Protein AF-A0A0D3ANK8-F1 (afdb_monomer_lite)

Sequence (173 aa):
VLLLCLPAEEARRRKREDHRRRKKKKKKRRKAMESPKKIAHEIGGVKRDALRFGLNGVKSDIVGSHPLESSYESGKRSHEATKRTIIGHTYGSALPLKMDMDRQILSRFQRPPGPIPSSMLGLEVYTGAIDNFGFEDYLNDPRDSETFKPVDFHHGMEVRLGISKGPVAPSFM

Structure (mmCIF, N/CA/C/O backbone):
data_AF-A0A0D3ANK8-F1
#
_entry.id   AF-A0A0D3ANK8-F1
#
loop_
_atom_site.group_PDB
_atom_site.id
_atom_site.type_symbol
_atom_site.label_atom_id
_atom_site.label_alt_id
_atom_site.label_comp_id
_atom_site.label_asym_id
_atom_site.label_entity_id
_atom_site.label_seq_id
_atom_site.pdbx_PDB_ins_code
_atom_site.Cartn_x
_atom_site.Cartn_y
_atom_site.Cartn_z
_atom_site.occupancy
_atom_site.B_iso_or_equiv
_atom_site.auth_seq_id
_atom_site.auth_comp_id
_atom_site.auth_asym_id
_atom_site.auth_atom_id
_atom_site.pdbx_PDB_model_num
ATOM 1 N N . VAL A 1 1 ? -62.946 7.585 53.635 1.00 48.50 1 VAL A N 1
ATOM 2 C CA . VAL A 1 1 ? -62.965 6.532 52.582 1.00 48.50 1 VAL A CA 1
ATOM 3 C C . VAL A 1 1 ? -62.020 6.821 51.401 1.00 48.50 1 VAL A C 1
ATOM 5 O O . VAL A 1 1 ? -61.541 5.874 50.797 1.00 48.50 1 VAL A O 1
ATOM 8 N N . LEU A 1 2 ? -61.651 8.075 51.091 1.00 50.16 2 LEU A N 1
ATOM 9 C CA . LEU A 1 2 ? -60.852 8.395 49.886 1.00 50.16 2 LEU A CA 1
ATOM 10 C C . LEU A 1 2 ? -59.312 8.383 50.027 1.00 50.16 2 LEU A C 1
ATOM 12 O O . LEU A 1 2 ? -58.626 8.593 49.033 1.00 50.16 2 LEU A O 1
ATOM 16 N N . LEU A 1 3 ? -58.738 8.102 51.203 1.00 53.53 3 LEU A N 1
ATOM 17 C CA . LEU A 1 3 ? -57.276 8.178 51.405 1.00 53.53 3 LEU A CA 1
ATOM 18 C C . LEU A 1 3 ? -56.518 6.841 51.291 1.00 53.53 3 LEU A C 1
ATOM 20 O O . LEU A 1 3 ? -55.293 6.848 51.270 1.00 53.53 3 LEU A O 1
ATOM 24 N N . LEU A 1 4 ? -57.204 5.701 51.143 1.00 51.81 4 LEU A N 1
ATOM 25 C CA . LEU A 1 4 ? -56.549 4.381 51.042 1.00 51.81 4 LEU A CA 1
ATOM 26 C C . LEU A 1 4 ? -56.405 3.848 49.601 1.00 51.81 4 LEU A C 1
ATOM 28 O O . LEU A 1 4 ? -55.814 2.791 49.397 1.00 51.81 4 LEU A O 1
ATOM 32 N N . CYS A 1 5 ? -56.903 4.563 48.583 1.00 53.97 5 CYS A N 1
ATOM 33 C CA . CYS A 1 5 ? -56.891 4.086 47.186 1.00 53.97 5 CYS A CA 1
ATOM 34 C C . CYS A 1 5 ? -55.694 4.590 46.345 1.00 53.97 5 CYS A C 1
ATOM 36 O O . CYS A 1 5 ? -55.386 4.030 45.293 1.00 53.97 5 CYS A O 1
ATOM 38 N N . LEU A 1 6 ? -54.978 5.612 46.824 1.00 57.47 6 LEU A N 1
ATOM 39 C CA . LEU A 1 6 ? -53.832 6.237 46.146 1.00 57.47 6 LEU A CA 1
ATOM 40 C C . LEU A 1 6 ? -52.636 5.297 45.865 1.00 57.47 6 LEU A C 1
ATOM 42 O O . LEU A 1 6 ? -52.162 5.288 44.724 1.00 57.47 6 LEU A O 1
ATOM 46 N N . PRO A 1 7 ? -52.160 4.451 46.805 1.00 61.00 7 PRO A N 1
ATOM 47 C CA . PRO A 1 7 ? -50.969 3.632 46.549 1.00 61.00 7 PRO A CA 1
ATOM 48 C C . PRO A 1 7 ? -51.224 2.513 45.523 1.00 61.00 7 PRO A C 1
ATOM 50 O O . PRO A 1 7 ? -50.326 2.125 44.770 1.00 61.00 7 PRO A O 1
ATOM 53 N N . ALA A 1 8 ? -52.463 2.015 45.436 1.00 64.00 8 ALA A N 1
ATOM 54 C CA . ALA A 1 8 ? -52.849 0.990 44.466 1.00 64.00 8 ALA A CA 1
ATOM 55 C C . ALA A 1 8 ? -52.959 1.548 43.031 1.00 64.00 8 ALA A C 1
ATOM 57 O O . ALA A 1 8 ? -52.610 0.859 42.067 1.00 64.00 8 ALA A O 1
ATOM 58 N N . GLU A 1 9 ? -53.407 2.797 42.880 1.00 65.38 9 GLU A N 1
ATOM 59 C CA . GLU A 1 9 ? -53.463 3.521 41.602 1.00 65.38 9 GLU A CA 1
ATOM 60 C C . GLU A 1 9 ? -52.056 3.845 41.070 1.00 65.38 9 GLU A C 1
ATOM 62 O O . GLU A 1 9 ? -51.754 3.579 39.901 1.00 65.38 9 GLU A O 1
ATOM 67 N N . GLU A 1 10 ? -51.150 4.328 41.925 1.00 71.06 10 GLU A N 1
ATOM 68 C CA . GLU A 1 10 ? -49.767 4.637 41.540 1.00 71.06 10 GLU A CA 1
ATOM 69 C C . GLU A 1 10 ? -48.977 3.397 41.110 1.00 71.06 10 GLU A C 1
ATOM 71 O O . GLU A 1 10 ? -48.270 3.423 40.095 1.00 71.06 10 GLU A O 1
ATOM 76 N N . ALA A 1 11 ? -49.143 2.274 41.815 1.00 71.62 11 ALA A N 1
ATOM 77 C CA . ALA A 1 11 ? -48.514 1.011 41.439 1.00 71.62 11 ALA A CA 1
ATOM 78 C C . ALA A 1 11 ? -48.981 0.520 40.053 1.00 71.62 11 ALA A C 1
ATOM 80 O O . ALA A 1 11 ? -48.186 -0.015 39.270 1.00 71.62 11 ALA A O 1
ATOM 81 N N . ARG A 1 12 ? -50.258 0.740 39.701 1.00 68.31 12 ARG A N 1
ATOM 82 C CA . ARG A 1 12 ? -50.797 0.426 38.365 1.00 68.31 12 ARG A CA 1
ATOM 83 C C . ARG A 1 12 ? -50.240 1.362 37.286 1.00 68.31 12 ARG A C 1
ATOM 85 O O . ARG A 1 12 ? -49.956 0.892 36.181 1.00 68.31 12 ARG A O 1
ATOM 92 N N . ARG A 1 13 ? -50.027 2.650 37.588 1.00 72.00 13 ARG A N 1
ATOM 93 C CA . ARG A 1 13 ? -49.406 3.621 36.661 1.00 72.00 13 ARG A CA 1
ATOM 94 C C . ARG A 1 13 ? -47.937 3.286 36.375 1.00 72.00 13 ARG A C 1
ATOM 96 O O . ARG A 1 13 ? -47.565 3.212 35.203 1.00 72.00 13 ARG A O 1
ATOM 103 N N . ARG A 1 14 ? -47.140 2.949 37.400 1.00 74.12 14 ARG A N 1
ATOM 104 C CA . ARG A 1 14 ? -45.726 2.535 37.241 1.00 74.12 14 ARG A CA 1
ATOM 105 C C . ARG A 1 14 ? -45.575 1.281 36.367 1.00 74.12 14 ARG A C 1
ATOM 107 O O . ARG A 1 14 ? -44.804 1.283 35.409 1.00 74.12 14 ARG A O 1
ATOM 114 N N . LYS A 1 15 ? -46.403 0.249 36.589 1.00 75.69 15 LYS A N 1
ATOM 115 C CA . LYS A 1 15 ? -46.402 -0.976 35.756 1.00 75.69 15 LYS A CA 1
ATOM 116 C C . LYS A 1 15 ? -46.727 -0.699 34.279 1.00 75.69 15 LYS A C 1
ATOM 118 O O . LYS A 1 15 ? -46.148 -1.329 33.388 1.00 75.69 15 LYS A O 1
ATOM 123 N N . ARG A 1 16 ? -47.635 0.245 33.992 1.00 77.56 16 ARG A N 1
ATOM 124 C CA . ARG A 1 16 ? -47.975 0.656 32.614 1.00 77.56 16 ARG A CA 1
ATOM 125 C C . ARG A 1 16 ? -46.812 1.381 31.934 1.00 77.56 16 ARG A C 1
ATOM 127 O O . ARG A 1 16 ? -46.542 1.114 30.759 1.00 77.56 16 ARG A O 1
ATOM 134 N N . GLU A 1 17 ? -46.104 2.252 32.652 1.00 79.31 17 GLU A N 1
ATOM 135 C CA . GLU A 1 17 ? -44.926 2.944 32.121 1.00 79.31 17 GLU A CA 1
ATOM 136 C C . GLU A 1 17 ? -43.769 1.992 31.816 1.00 79.31 17 GLU A C 1
ATOM 138 O O . GLU A 1 17 ? -43.198 2.065 30.724 1.00 79.31 17 GLU A O 1
ATOM 143 N N . ASP A 1 18 ? -43.476 1.041 32.701 1.00 80.62 18 ASP A N 1
ATOM 144 C CA . ASP A 1 18 ? -42.418 0.051 32.483 1.00 80.62 18 ASP A CA 1
ATOM 145 C C . ASP A 1 18 ? -42.711 -0.859 31.292 1.00 80.62 18 ASP A C 1
ATOM 147 O O . ASP A 1 18 ? -41.829 -1.138 30.469 1.00 80.62 18 ASP A O 1
ATOM 151 N N . HIS A 1 19 ? -43.971 -1.267 31.122 1.00 82.50 19 HIS A N 1
ATOM 152 C CA . HIS A 1 19 ? -44.392 -2.019 29.945 1.00 82.50 19 HIS A CA 1
ATOM 153 C C . HIS A 1 19 ? -44.231 -1.191 28.656 1.00 82.50 19 HIS A C 1
ATOM 155 O O . HIS A 1 19 ? -43.762 -1.704 27.632 1.00 82.50 19 HIS A O 1
ATOM 161 N N . ARG A 1 20 ? -44.532 0.115 28.698 1.00 81.44 20 ARG A N 1
ATOM 162 C CA . ARG A 1 20 ? -44.345 1.041 27.567 1.00 81.44 20 ARG A CA 1
ATOM 163 C C . ARG A 1 20 ? -42.859 1.256 27.250 1.00 81.44 20 ARG A C 1
ATOM 165 O O . ARG A 1 20 ? -42.486 1.241 26.073 1.00 81.44 20 ARG A O 1
ATOM 172 N N . ARG A 1 21 ? -41.998 1.373 28.269 1.00 81.56 21 ARG A N 1
ATOM 173 C CA . ARG A 1 21 ? -40.529 1.452 28.140 1.00 81.56 21 ARG A CA 1
ATOM 174 C C . ARG A 1 21 ? -39.951 0.163 27.551 1.00 81.56 21 ARG A C 1
ATOM 176 O O . ARG A 1 21 ? -39.182 0.230 26.591 1.00 81.56 21 ARG A O 1
ATOM 183 N N . ARG A 1 22 ? -40.386 -1.011 28.026 1.00 80.94 22 ARG A N 1
ATOM 184 C CA . ARG A 1 22 ? -40.003 -2.323 27.468 1.00 80.94 22 ARG A CA 1
ATOM 185 C C . ARG A 1 22 ? -40.438 -2.481 26.010 1.00 80.94 22 ARG A C 1
ATOM 187 O O . ARG A 1 22 ? -39.618 -2.885 25.185 1.00 80.94 22 ARG A O 1
ATOM 194 N N . LYS A 1 23 ? -41.673 -2.100 25.652 1.00 83.38 23 LYS A N 1
ATOM 195 C CA . LYS A 1 23 ? -42.147 -2.109 24.252 1.00 83.38 23 LYS A CA 1
ATOM 196 C C . LYS A 1 23 ? -41.333 -1.167 23.365 1.00 83.38 23 LYS A C 1
ATOM 198 O O . LYS A 1 23 ? -40.925 -1.579 22.280 1.00 83.38 23 LYS A O 1
ATOM 203 N N . LYS A 1 24 ? -41.034 0.057 23.822 1.00 82.50 24 LYS A N 1
ATOM 204 C CA . LYS A 1 24 ? -40.168 1.000 23.089 1.00 82.50 24 LYS A CA 1
ATOM 205 C C . LYS A 1 24 ? -38.757 0.441 22.902 1.00 82.50 24 LYS A C 1
ATOM 207 O O . LYS A 1 24 ? -38.250 0.472 21.784 1.00 82.50 24 LYS A O 1
ATOM 212 N N . LYS A 1 25 ? -38.152 -0.143 23.943 1.00 80.44 25 LYS A N 1
ATOM 213 C CA . LYS A 1 25 ? -36.821 -0.771 23.864 1.00 80.44 25 LYS A CA 1
ATOM 214 C C . LYS A 1 25 ? -36.821 -1.958 22.897 1.00 80.44 25 LYS A C 1
ATOM 216 O O . LYS A 1 25 ? -35.930 -2.050 22.062 1.00 80.44 25 LYS A O 1
ATOM 221 N N . LYS A 1 26 ? -37.847 -2.819 22.930 1.00 79.50 26 LYS A N 1
ATOM 222 C CA . LYS A 1 26 ? -37.999 -3.949 21.993 1.00 79.50 26 LYS A CA 1
ATOM 223 C C . LYS A 1 26 ? -38.204 -3.469 20.552 1.00 79.50 26 LYS A C 1
ATOM 225 O O . LYS A 1 26 ? -37.565 -4.001 19.655 1.00 79.50 26 LYS A O 1
ATOM 230 N N . LYS A 1 27 ? -39.015 -2.429 20.324 1.00 79.06 27 LYS A N 1
ATOM 231 C CA . LYS A 1 27 ? -39.211 -1.824 18.992 1.00 79.06 27 LYS A CA 1
ATOM 232 C C . LYS A 1 27 ? -37.926 -1.172 18.469 1.00 79.06 27 LYS A C 1
ATOM 234 O O . LYS A 1 27 ? -37.594 -1.368 17.308 1.00 79.06 27 LYS A O 1
ATOM 239 N N . LYS A 1 28 ? -37.168 -0.478 19.329 1.00 77.94 28 LYS A N 1
ATOM 240 C CA . LYS A 1 28 ? -35.854 0.098 18.989 1.00 77.94 28 LYS A CA 1
ATOM 241 C C . LYS A 1 28 ? -34.836 -0.992 18.635 1.00 77.94 28 LYS A C 1
ATOM 243 O O . LYS A 1 28 ? -34.146 -0.857 17.636 1.00 77.94 28 LYS A O 1
ATOM 248 N N . ARG A 1 29 ? -34.801 -2.097 19.393 1.00 71.81 29 ARG A N 1
ATOM 249 C CA . ARG A 1 29 ? -33.949 -3.265 19.098 1.00 71.81 29 ARG A CA 1
ATOM 250 C C . ARG A 1 29 ? -34.336 -3.958 17.789 1.00 71.81 29 ARG A C 1
ATOM 252 O O . ARG A 1 29 ? -33.450 -4.282 17.016 1.00 71.81 29 ARG A O 1
ATOM 259 N N . ARG A 1 30 ? -35.636 -4.133 17.511 1.00 70.88 30 ARG A N 1
ATOM 260 C CA . ARG A 1 30 ? -36.116 -4.696 16.233 1.00 70.88 30 ARG A CA 1
ATOM 261 C C . ARG A 1 30 ? -35.745 -3.803 15.049 1.00 70.88 30 ARG A C 1
ATOM 263 O O . ARG A 1 30 ? -35.212 -4.307 14.078 1.00 70.88 30 ARG A O 1
ATOM 270 N N . LYS A 1 31 ? -35.927 -2.484 15.180 1.00 69.19 31 LYS A N 1
ATOM 271 C CA . LYS A 1 31 ? -35.548 -1.510 14.144 1.00 69.19 31 LYS A CA 1
ATOM 272 C C . LYS A 1 31 ? -34.029 -1.445 13.911 1.00 69.19 31 LYS A C 1
ATOM 274 O O . LYS A 1 31 ? -33.610 -1.119 12.816 1.00 69.19 31 LYS A O 1
ATOM 279 N N . ALA A 1 32 ? -33.216 -1.760 14.923 1.00 66.25 32 ALA A N 1
ATOM 280 C CA . ALA A 1 32 ? -31.759 -1.847 14.788 1.00 66.25 32 ALA A CA 1
ATOM 281 C C . ALA A 1 32 ? -31.278 -3.161 14.140 1.00 66.25 32 ALA A C 1
ATOM 283 O O . ALA A 1 32 ? -30.191 -3.185 13.581 1.00 66.25 32 ALA A O 1
ATOM 284 N N . MET A 1 33 ? -32.065 -4.242 14.217 1.00 59.59 33 MET A N 1
ATOM 285 C CA . MET A 1 33 ? -31.741 -5.530 13.580 1.00 59.59 33 MET A CA 1
ATOM 286 C C . MET A 1 33 ? -32.242 -5.645 12.136 1.00 59.59 33 MET A C 1
ATOM 288 O O . MET A 1 33 ? -31.911 -6.606 11.449 1.00 59.59 33 MET A O 1
ATOM 292 N N . GLU A 1 34 ? -33.040 -4.689 11.671 1.00 50.44 34 GLU A N 1
ATOM 293 C CA . GLU A 1 34 ? -33.561 -4.669 10.310 1.00 50.44 34 GLU A CA 1
ATOM 294 C C . GLU A 1 34 ? -32.642 -3.810 9.435 1.00 50.44 34 GLU A C 1
ATOM 296 O O . GLU A 1 34 ? -32.921 -2.651 9.135 1.00 50.44 34 GLU A O 1
ATOM 301 N N . SER A 1 35 ? -31.487 -4.374 9.078 1.00 56.12 35 SER A N 1
ATOM 302 C CA . SER A 1 35 ? -30.685 -3.865 7.971 1.00 56.12 35 SER A CA 1
ATOM 303 C C . SER A 1 35 ? -31.343 -4.292 6.651 1.00 56.12 35 SER A C 1
ATOM 305 O O . SER A 1 35 ? -31.803 -5.433 6.530 1.00 56.12 35 SER A O 1
ATOM 307 N N . PRO A 1 36 ? -31.428 -3.410 5.640 1.00 53.50 36 PRO A N 1
ATOM 308 C CA . PRO A 1 36 ? -31.933 -3.811 4.338 1.00 53.50 36 PRO A CA 1
ATOM 309 C C . PRO A 1 36 ? -30.964 -4.828 3.724 1.00 53.50 36 PRO A C 1
ATOM 311 O O . PRO A 1 36 ? -29.856 -4.486 3.318 1.00 53.50 36 PRO A O 1
ATOM 314 N N . LYS A 1 37 ? -31.400 -6.088 3.641 1.00 54.53 37 LYS A N 1
ATOM 315 C CA . LYS A 1 37 ? -30.760 -7.153 2.859 1.00 54.53 37 LYS A CA 1
ATOM 316 C C . LYS A 1 37 ? -30.964 -6.866 1.368 1.00 54.53 37 LYS A C 1
ATOM 318 O O . LYS A 1 37 ? -31.790 -7.490 0.714 1.00 54.53 37 LYS A O 1
ATOM 323 N N . LYS A 1 38 ? -30.268 -5.865 0.838 1.00 45.19 38 LYS A N 1
ATOM 324 C CA . LYS A 1 38 ? -30.107 -5.678 -0.604 1.00 45.19 38 LYS A CA 1
ATOM 325 C C . LYS A 1 38 ? -28.621 -5.783 -0.890 1.00 45.19 38 LYS A C 1
ATOM 327 O O . LYS A 1 38 ? -27.871 -4.863 -0.584 1.00 45.19 38 LYS A O 1
ATOM 332 N N . ILE A 1 39 ? -28.207 -6.924 -1.430 1.00 52.75 39 ILE A N 1
ATOM 333 C CA . ILE A 1 39 ? -26.889 -7.058 -2.044 1.00 52.75 39 ILE A CA 1
ATOM 334 C C . ILE A 1 39 ? -26.957 -6.174 -3.292 1.00 52.75 39 ILE A C 1
ATOM 336 O O . ILE A 1 39 ? -27.706 -6.461 -4.222 1.00 52.75 39 ILE A O 1
ATOM 340 N N . ALA A 1 40 ? -26.300 -5.016 -3.249 1.00 52.41 40 ALA A N 1
ATOM 341 C CA . ALA A 1 40 ? -26.212 -4.136 -4.403 1.00 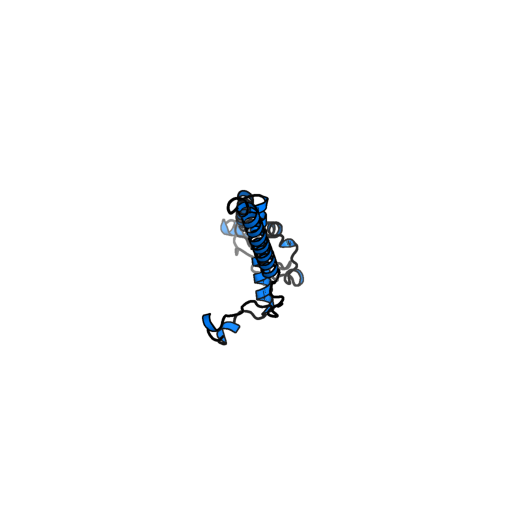52.41 40 ALA A CA 1
ATOM 342 C C . ALA A 1 40 ? -25.275 -4.800 -5.418 1.00 52.41 40 ALA A C 1
ATOM 344 O O . ALA A 1 40 ? -24.078 -4.913 -5.172 1.00 52.41 40 ALA A O 1
ATOM 345 N N . HIS A 1 41 ? -25.835 -5.278 -6.528 1.00 51.28 41 HIS A N 1
ATOM 346 C CA . HIS A 1 41 ? -25.090 -5.831 -7.657 1.00 51.28 41 HIS A CA 1
ATOM 347 C C . HIS A 1 41 ? -24.425 -4.708 -8.464 1.00 51.28 41 HIS A C 1
ATOM 349 O O . HIS A 1 41 ? -24.794 -4.469 -9.602 1.00 51.28 41 HIS A O 1
ATOM 355 N N . GLU A 1 42 ? -23.477 -3.989 -7.868 1.00 56.75 42 GLU A N 1
ATOM 356 C CA . GLU A 1 42 ? -22.636 -3.018 -8.577 1.00 56.75 42 GLU A CA 1
ATOM 357 C C . GLU A 1 42 ? -21.218 -3.091 -8.002 1.00 56.75 42 GLU A C 1
ATOM 359 O O . GLU A 1 42 ? -20.841 -2.360 -7.084 1.00 56.75 42 GLU A O 1
ATOM 364 N N . ILE A 1 43 ? -20.439 -4.037 -8.527 1.00 52.44 43 ILE A N 1
ATOM 365 C CA . ILE A 1 43 ? -18.992 -4.124 -8.316 1.00 52.44 43 ILE A CA 1
ATOM 366 C C . ILE A 1 43 ? -18.395 -3.008 -9.185 1.00 52.44 43 ILE A C 1
ATOM 368 O O . ILE A 1 43 ? -18.206 -3.179 -10.383 1.00 52.44 43 ILE A O 1
ATOM 372 N N . GLY A 1 44 ? -18.258 -1.816 -8.608 1.00 54.22 44 GLY A N 1
ATOM 373 C CA . GLY A 1 44 ? -17.735 -0.618 -9.282 1.00 54.22 44 GLY A CA 1
ATOM 374 C C . GLY A 1 44 ? -18.018 0.669 -8.511 1.00 54.22 44 GLY A C 1
ATOM 375 O O . GLY A 1 44 ? -17.372 1.687 -8.728 1.00 54.22 44 GLY A O 1
ATOM 376 N N . GLY A 1 45 ? -18.959 0.609 -7.563 1.00 55.22 45 GLY A N 1
ATOM 377 C CA . GLY A 1 45 ? -19.016 1.534 -6.444 1.00 55.22 45 GLY A CA 1
ATOM 378 C C . GLY A 1 45 ? -19.096 3.012 -6.802 1.00 55.22 45 GLY A C 1
ATOM 379 O O . GLY A 1 45 ? -18.314 3.777 -6.264 1.00 55.22 45 GLY A O 1
ATOM 380 N N . VAL A 1 46 ? -20.100 3.451 -7.563 1.00 54.12 46 VAL A N 1
ATOM 381 C CA . VAL A 1 46 ? -20.773 4.711 -7.215 1.00 54.12 46 VAL A CA 1
ATOM 382 C C . VAL A 1 46 ? -22.241 4.599 -7.620 1.00 54.12 46 VAL A C 1
ATOM 384 O O . VAL A 1 46 ? -22.578 4.762 -8.788 1.00 54.12 46 VAL A O 1
ATOM 387 N N . LYS A 1 47 ? -23.149 4.445 -6.647 1.00 60.88 47 LYS A N 1
ATOM 388 C CA . LYS A 1 47 ? -24.493 5.008 -6.824 1.00 60.88 47 LYS A CA 1
ATOM 389 C C . LYS A 1 47 ? -2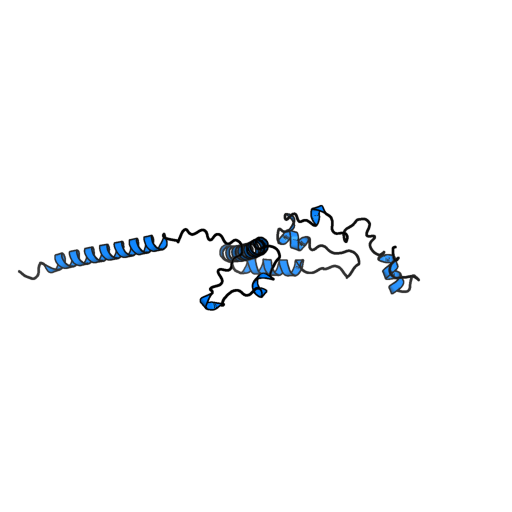4.314 6.518 -6.912 1.00 60.88 47 LYS A C 1
ATOM 391 O O . LYS A 1 47 ? -24.325 7.206 -5.892 1.00 60.88 47 LYS A O 1
ATOM 396 N N . ARG A 1 48 ? -24.043 7.027 -8.116 1.00 61.12 48 ARG A N 1
ATOM 397 C CA . ARG A 1 48 ? -24.044 8.462 -8.385 1.00 61.12 48 ARG A CA 1
ATOM 398 C C . ARG A 1 48 ? -25.480 8.910 -8.190 1.00 61.12 48 ARG A C 1
ATOM 400 O O . ARG A 1 48 ? -26.367 8.540 -8.951 1.00 61.12 48 ARG A O 1
ATOM 407 N N . ASP A 1 49 ? -25.713 9.641 -7.109 1.00 67.06 49 ASP A N 1
ATOM 408 C CA . ASP A 1 49 ? -27.006 10.252 -6.846 1.00 67.06 49 ASP A CA 1
ATOM 409 C C . ASP A 1 49 ? -27.298 11.265 -7.960 1.00 67.06 49 ASP A C 1
ATOM 411 O O . ASP A 1 49 ? -26.711 12.348 -7.991 1.00 67.06 49 ASP A O 1
ATOM 415 N N . ALA A 1 50 ? -28.161 10.886 -8.903 1.00 71.75 50 ALA A N 1
ATOM 416 C CA . ALA A 1 50 ? -28.474 11.680 -10.089 1.00 71.75 50 ALA A CA 1
ATOM 417 C C . ALA A 1 50 ? -29.064 13.055 -9.734 1.00 71.75 50 ALA A C 1
ATOM 419 O O . ALA A 1 50 ? -28.876 14.013 -10.480 1.00 71.75 50 ALA A O 1
ATOM 420 N N . LEU A 1 51 ? -29.717 13.176 -8.569 1.00 77.12 51 LEU A N 1
ATOM 421 C CA . LEU A 1 51 ? -30.261 14.447 -8.083 1.00 77.12 51 LEU A CA 1
ATOM 422 C C . LEU A 1 51 ? -29.171 15.390 -7.560 1.00 77.12 51 LEU A C 1
ATOM 424 O O . LEU A 1 51 ? -29.364 16.602 -7.545 1.00 77.12 51 LEU A O 1
ATOM 428 N N . ARG A 1 52 ? -28.028 14.845 -7.135 1.00 71.88 52 ARG A N 1
ATOM 429 C CA . ARG A 1 52 ? -26.910 15.612 -6.573 1.00 71.88 52 ARG A CA 1
ATOM 430 C C . ARG A 1 52 ? -25.775 15.840 -7.572 1.00 71.88 52 ARG A C 1
ATOM 432 O O . ARG A 1 52 ? -25.127 16.879 -7.504 1.00 71.88 52 ARG A O 1
ATOM 439 N N . PHE A 1 53 ? -25.516 14.882 -8.464 1.00 71.19 53 PHE A N 1
ATOM 440 C CA . PHE A 1 53 ? -24.365 14.886 -9.377 1.00 71.19 53 PHE A CA 1
ATOM 441 C C . PHE A 1 53 ? -24.737 14.995 -10.867 1.00 71.19 53 PHE A C 1
ATOM 443 O O . PHE A 1 53 ? -23.836 15.076 -11.698 1.00 71.19 53 PHE A O 1
ATOM 450 N N . GLY A 1 54 ? -26.033 15.041 -11.203 1.00 73.69 54 GLY A N 1
ATOM 451 C CA . GLY A 1 54 ? -26.524 15.116 -12.583 1.00 73.69 54 GLY A CA 1
ATOM 452 C C . GLY A 1 54 ? -26.491 13.774 -13.326 1.00 73.69 54 GLY A C 1
ATOM 453 O O . GLY A 1 54 ? -25.991 12.773 -12.809 1.00 73.69 54 GLY A O 1
ATOM 454 N N . LEU A 1 55 ? -27.047 13.748 -14.546 1.00 73.75 55 LEU A N 1
ATOM 455 C CA . LEU A 1 55 ? -26.957 12.589 -15.443 1.00 73.75 55 LEU A CA 1
ATOM 456 C C . LEU A 1 55 ? -25.497 12.360 -15.867 1.00 73.75 55 LEU A C 1
ATOM 458 O O . LEU A 1 55 ? -24.788 13.291 -16.249 1.00 73.75 55 LEU A O 1
ATOM 462 N N . ASN A 1 56 ? -25.066 11.105 -15.826 1.00 64.81 56 ASN A N 1
ATOM 463 C CA . ASN A 1 56 ? -23.744 10.642 -16.230 1.00 64.81 56 ASN A CA 1
ATOM 464 C C . ASN A 1 56 ? -23.517 10.946 -17.723 1.00 64.81 56 ASN A C 1
ATOM 466 O O . ASN A 1 56 ? -24.234 10.442 -18.583 1.00 64.81 56 ASN A O 1
ATOM 470 N N . GLY A 1 57 ? -22.528 11.787 -18.032 1.00 66.75 57 GLY A N 1
ATOM 471 C CA . GLY A 1 57 ? -22.070 12.019 -19.403 1.00 66.75 57 GLY A CA 1
ATOM 472 C C . GLY A 1 57 ? -20.956 11.042 -19.784 1.00 66.75 57 GLY A C 1
ATOM 473 O O . GLY A 1 57 ? -20.202 10.618 -18.919 1.00 66.75 57 GLY A O 1
ATOM 474 N N . VAL A 1 58 ? -20.777 10.772 -21.081 1.00 60.12 58 VAL A N 1
ATOM 475 C CA . VAL A 1 58 ? -19.767 9.837 -21.643 1.00 60.12 58 VAL A CA 1
ATOM 476 C C . VAL A 1 58 ? -18.342 10.068 -21.100 1.00 60.12 58 VAL A C 1
ATOM 478 O O . VAL A 1 58 ? -17.538 9.148 -21.014 1.00 60.12 58 VAL A O 1
ATOM 481 N N . LYS A 1 59 ? -18.028 11.290 -20.649 1.00 61.81 59 LYS A N 1
ATOM 482 C CA . LYS A 1 59 ? -16.746 11.643 -20.015 1.00 61.81 59 LYS A CA 1
ATOM 483 C C . LYS A 1 59 ? -16.494 10.943 -18.673 1.00 61.81 59 LYS A C 1
ATOM 485 O O . LYS A 1 59 ? -15.338 10.798 -18.291 1.00 61.81 59 LYS A O 1
ATOM 490 N N . SER A 1 60 ? -17.536 10.537 -17.944 1.00 60.72 60 SER A N 1
ATOM 491 C CA . SER A 1 60 ? -17.385 9.849 -16.658 1.00 60.72 60 SER A CA 1
ATOM 492 C C . SER A 1 60 ? -17.067 8.362 -16.783 1.00 60.72 60 SER A C 1
ATOM 494 O O . SER A 1 60 ? -16.643 7.775 -15.791 1.00 60.72 60 SER A O 1
ATOM 496 N N . ASP A 1 61 ? -17.242 7.798 -17.980 1.00 57.66 61 ASP A N 1
ATOM 497 C CA . ASP A 1 61 ? -16.983 6.389 -18.302 1.00 57.66 61 ASP A CA 1
ATOM 498 C C . ASP A 1 61 ? -15.580 6.182 -18.906 1.00 57.66 61 ASP A C 1
ATOM 500 O O . ASP A 1 61 ? -15.186 5.063 -19.206 1.00 57.66 61 ASP A O 1
ATOM 504 N N . ILE A 1 62 ? -14.792 7.257 -19.050 1.00 62.53 62 ILE A N 1
ATOM 505 C CA . ILE A 1 62 ? -13.400 7.221 -19.545 1.00 62.53 62 ILE A CA 1
ATOM 506 C C . ILE A 1 62 ? -12.410 6.788 -18.437 1.00 62.53 62 ILE A C 1
ATOM 508 O O . ILE A 1 62 ? -11.204 6.701 -18.655 1.00 62.53 62 ILE A O 1
ATOM 512 N N . VAL A 1 63 ? -12.889 6.493 -17.225 1.00 59.19 63 VAL A N 1
ATOM 513 C CA . VAL A 1 63 ? -12.030 6.127 -16.091 1.00 59.19 63 VAL A CA 1
ATOM 514 C C . VAL A 1 63 ? -11.975 4.603 -15.936 1.00 59.19 63 VAL A C 1
ATOM 516 O O . VAL A 1 63 ? -12.845 4.012 -15.303 1.00 59.19 63 VAL A O 1
ATOM 519 N N . GLY A 1 64 ? -10.911 4.003 -16.481 1.00 59.69 64 GLY A N 1
ATOM 520 C CA . GLY A 1 64 ? -10.507 2.607 -16.268 1.00 59.69 64 GLY A CA 1
ATOM 521 C C . GLY A 1 64 ? -11.103 1.620 -17.274 1.00 59.69 64 GLY A C 1
ATOM 522 O O . GLY A 1 64 ? -12.307 1.602 -17.506 1.00 59.69 64 GLY A O 1
ATOM 523 N N . SER A 1 65 ? -10.264 0.767 -17.867 1.00 61.81 65 SER A N 1
ATOM 524 C CA . SER A 1 65 ? -10.691 -0.257 -18.833 1.00 61.81 65 SER A CA 1
ATOM 525 C C . SER A 1 65 ? -11.582 -1.340 -18.208 1.00 61.81 65 SER A C 1
ATOM 527 O O . SER A 1 65 ? -12.295 -2.024 -18.945 1.00 61.81 65 SER A O 1
ATOM 529 N N . HIS A 1 66 ? -11.595 -1.490 -16.871 1.00 67.56 66 HIS A N 1
ATOM 530 C CA . HIS A 1 66 ? -12.373 -2.527 -16.196 1.0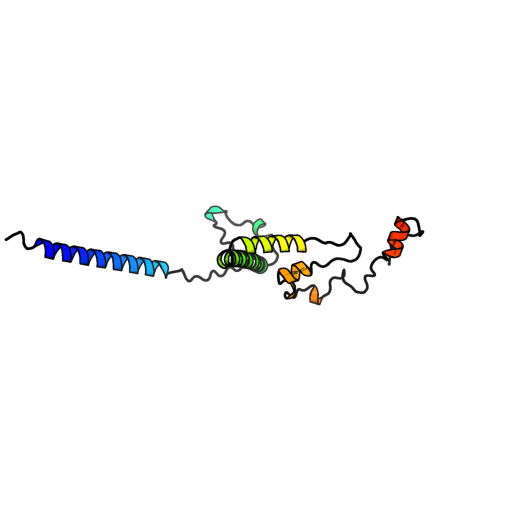0 67.56 66 HIS A CA 1
ATOM 531 C C . HIS A 1 66 ? -13.109 -2.042 -14.920 1.00 67.56 66 HIS A C 1
ATOM 533 O O . HIS A 1 66 ? -12.465 -1.626 -13.957 1.00 67.56 66 HIS A O 1
ATOM 539 N N . PRO A 1 67 ? -14.455 -2.166 -14.824 1.00 73.12 67 PRO A N 1
ATOM 540 C CA . PRO A 1 67 ? -15.226 -1.789 -13.621 1.00 73.12 67 PRO A CA 1
ATOM 541 C C . PRO A 1 67 ? -14.856 -2.571 -12.349 1.00 73.12 67 PRO A C 1
ATOM 543 O O . PRO A 1 67 ? -15.110 -2.131 -11.228 1.00 73.12 67 PRO A O 1
ATOM 546 N N . LEU A 1 68 ? -14.255 -3.746 -12.518 1.00 80.75 68 LEU A N 1
ATOM 547 C CA . LEU A 1 68 ? -13.826 -4.604 -11.425 1.00 80.75 68 LEU A CA 1
ATOM 548 C C . LEU A 1 68 ? -12.569 -4.047 -10.735 1.00 80.75 68 LEU A C 1
ATOM 550 O O . LEU A 1 68 ? -12.474 -4.070 -9.510 1.00 80.75 68 LEU A O 1
ATOM 554 N N . GLU A 1 69 ? -11.634 -3.502 -11.510 1.00 82.06 69 GLU A N 1
ATOM 555 C CA . GLU A 1 69 ? -10.335 -3.018 -11.034 1.00 82.06 69 GLU A CA 1
ATOM 556 C C . GLU A 1 69 ? -10.490 -1.912 -9.984 1.00 82.06 69 GLU A C 1
ATOM 558 O O . GLU A 1 69 ? -9.935 -2.003 -8.889 1.00 82.06 69 GLU A O 1
ATOM 563 N N . SER A 1 70 ? -11.363 -0.935 -10.244 1.00 78.69 70 SER A N 1
ATOM 564 C CA . SER A 1 70 ? -11.667 0.143 -9.295 1.00 78.69 70 SER A CA 1
ATOM 565 C C . SER A 1 70 ? -12.235 -0.382 -7.968 1.00 78.69 70 SER A C 1
ATOM 567 O O . SER A 1 70 ? -11.917 0.127 -6.888 1.00 78.69 70 SER A O 1
ATOM 569 N N . SER A 1 71 ? -13.038 -1.449 -8.023 1.00 81.00 71 SER A N 1
ATOM 570 C CA . SER A 1 71 ? -13.569 -2.111 -6.829 1.00 81.00 71 SER A CA 1
ATOM 571 C C . SER A 1 71 ? -12.465 -2.786 -6.031 1.00 81.00 71 SER A C 1
ATOM 573 O O . SER A 1 71 ? -12.412 -2.615 -4.813 1.00 81.00 71 SER A O 1
ATOM 575 N N . TYR A 1 72 ? -11.560 -3.499 -6.703 1.00 85.12 72 TYR A N 1
ATOM 576 C CA . TYR A 1 72 ? -10.410 -4.131 -6.060 1.00 85.12 72 TYR A CA 1
ATOM 577 C C . TYR A 1 72 ? -9.491 -3.101 -5.398 1.00 85.12 72 TYR A C 1
ATOM 579 O O . TYR A 1 72 ? -9.151 -3.252 -4.221 1.00 85.12 72 TYR A O 1
ATOM 587 N N . GLU A 1 73 ? -9.153 -2.014 -6.095 1.00 85.00 73 GLU A N 1
ATOM 588 C CA . GLU A 1 73 ? -8.329 -0.939 -5.536 1.00 85.00 73 GLU A CA 1
ATOM 589 C C . GLU A 1 73 ? -8.984 -0.279 -4.317 1.00 85.00 73 GLU A C 1
ATOM 591 O O . GLU A 1 73 ? -8.340 -0.068 -3.283 1.00 85.00 73 GLU A O 1
ATOM 596 N N . SER A 1 74 ? -10.280 0.037 -4.413 1.00 85.19 74 SER A N 1
ATOM 597 C CA . SER A 1 74 ? -11.032 0.650 -3.314 1.00 85.19 74 SER A CA 1
ATOM 598 C C . SER A 1 74 ? -11.153 -0.283 -2.105 1.00 85.19 74 SER A C 1
ATOM 600 O O . SER A 1 74 ? -11.030 0.165 -0.959 1.00 85.19 74 SER A O 1
ATOM 602 N N . GLY A 1 75 ? -11.319 -1.586 -2.354 1.00 89.94 75 GLY A N 1
ATOM 603 C CA . GLY A 1 75 ? -11.312 -2.632 -1.343 1.00 89.94 75 GLY A CA 1
ATOM 604 C C . GLY A 1 75 ? -9.978 -2.661 -0.613 1.00 89.94 75 GLY A C 1
ATOM 605 O O . GLY A 1 75 ? -9.952 -2.521 0.610 1.00 89.94 75 GLY A O 1
ATOM 606 N N . LYS A 1 76 ? -8.862 -2.731 -1.350 1.00 89.12 76 LYS A N 1
ATOM 607 C CA . LYS A 1 76 ? -7.506 -2.725 -0.781 1.00 89.12 76 LYS A CA 1
ATOM 608 C C . LYS A 1 76 ? -7.273 -1.507 0.121 1.00 89.12 76 LYS A C 1
ATOM 610 O O . LYS A 1 76 ? -6.901 -1.670 1.283 1.00 89.12 76 LYS A O 1
ATOM 615 N N . ARG A 1 77 ? -7.607 -0.298 -0.353 1.00 89.69 77 ARG A N 1
ATOM 616 C CA . ARG A 1 77 ? -7.495 0.947 0.438 1.00 89.69 77 ARG A CA 1
ATOM 617 C C . ARG A 1 77 ? -8.351 0.911 1.709 1.00 89.69 77 ARG A C 1
ATOM 619 O O . ARG A 1 77 ? -7.896 1.316 2.779 1.0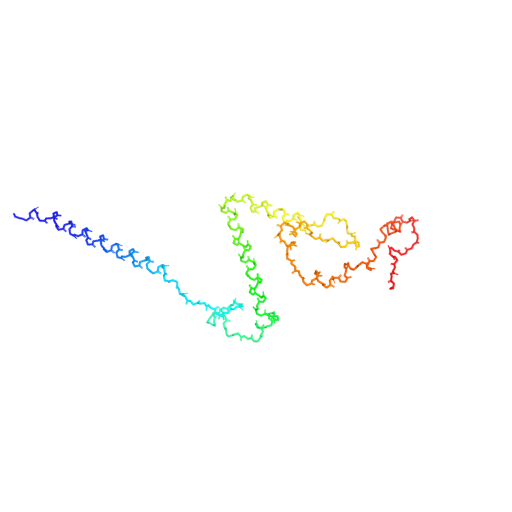0 89.69 77 ARG A O 1
ATOM 626 N N . SER A 1 78 ? -9.580 0.406 1.609 1.00 93.31 78 SER A N 1
ATOM 627 C CA . SER A 1 78 ? -10.502 0.301 2.748 1.00 93.31 78 SER A CA 1
ATOM 628 C C . SER A 1 78 ? -10.027 -0.723 3.785 1.00 93.31 78 SER A C 1
ATOM 630 O O . SER A 1 78 ? -10.129 -0.477 4.991 1.00 93.31 78 SER A O 1
ATOM 632 N N . HIS A 1 79 ? -9.467 -1.849 3.335 1.00 92.56 79 HIS A N 1
ATOM 633 C CA . HIS A 1 79 ? -8.879 -2.873 4.198 1.00 92.56 79 HIS A CA 1
ATOM 634 C C . HIS A 1 79 ? -7.666 -2.339 4.962 1.00 92.56 79 HIS A C 1
ATOM 636 O O . HIS A 1 79 ? -7.581 -2.527 6.176 1.00 92.56 79 HIS A O 1
ATOM 642 N N . GLU A 1 80 ? -6.768 -1.618 4.290 1.00 91.38 80 GLU A N 1
ATOM 643 C CA . GLU A 1 80 ? -5.604 -0.988 4.921 1.00 91.38 80 GLU A CA 1
ATOM 644 C C . GLU A 1 80 ? -6.012 0.061 5.967 1.00 91.38 80 GLU A C 1
ATOM 646 O O . GLU A 1 80 ? -5.499 0.047 7.090 1.00 91.38 80 GLU A O 1
ATOM 651 N N . ALA A 1 81 ? -6.981 0.926 5.642 1.00 94.00 81 ALA A N 1
ATOM 652 C CA . ALA A 1 81 ? -7.509 1.919 6.577 1.00 94.00 81 ALA A CA 1
ATOM 653 C C . ALA A 1 81 ? -8.122 1.254 7.818 1.00 94.00 81 ALA A C 1
ATOM 655 O O . ALA A 1 81 ? -7.803 1.623 8.949 1.00 94.00 81 ALA A O 1
ATOM 656 N N . THR A 1 82 ? -8.935 0.215 7.613 1.00 96.12 82 THR A N 1
ATOM 657 C CA . THR A 1 82 ? -9.554 -0.546 8.705 1.00 96.12 82 THR A CA 1
ATOM 658 C C . THR A 1 82 ? -8.500 -1.230 9.578 1.00 96.12 82 THR A C 1
ATOM 660 O O . THR A 1 82 ? -8.569 -1.137 10.804 1.00 96.12 82 THR A O 1
ATOM 663 N N . LYS A 1 83 ? -7.480 -1.862 8.975 1.00 94.56 83 LYS A N 1
ATOM 664 C CA . LYS A 1 83 ? -6.354 -2.482 9.694 1.00 94.56 83 LYS A CA 1
ATOM 665 C C . LYS A 1 83 ? -5.624 -1.457 10.562 1.00 94.56 83 LYS A C 1
ATOM 667 O O . LYS A 1 83 ? -5.355 -1.731 11.729 1.00 94.56 83 LYS A O 1
ATOM 672 N N . ARG A 1 84 ? -5.366 -0.256 10.035 1.00 94.12 84 ARG A N 1
ATOM 673 C CA . ARG A 1 84 ? -4.721 0.832 10.786 1.00 94.12 84 ARG A CA 1
ATOM 674 C C . ARG A 1 84 ? -5.563 1.292 11.975 1.00 94.12 84 ARG A C 1
ATOM 676 O O . ARG A 1 84 ? -5.021 1.469 13.065 1.00 94.12 84 ARG A O 1
ATOM 683 N N . THR A 1 85 ? -6.875 1.438 11.796 1.00 96.44 85 THR A N 1
ATOM 684 C CA . THR A 1 85 ? -7.799 1.780 12.888 1.00 96.44 85 THR A CA 1
ATOM 685 C C . THR A 1 85 ? -7.803 0.708 13.977 1.00 96.44 85 THR A C 1
ATOM 687 O O . THR A 1 85 ? -7.704 1.040 15.155 1.00 96.44 85 THR A O 1
ATOM 690 N N . ILE A 1 86 ? -7.841 -0.575 13.600 1.00 97.88 86 ILE A N 1
ATOM 691 C CA . ILE A 1 86 ? -7.784 -1.697 14.549 1.00 97.88 86 ILE A CA 1
ATOM 692 C C . ILE A 1 86 ? -6.490 -1.645 15.365 1.00 97.88 86 ILE A C 1
ATOM 694 O O . ILE A 1 86 ? -6.556 -1.654 16.589 1.00 97.88 86 ILE A O 1
ATOM 698 N N . ILE A 1 87 ? -5.336 -1.516 14.705 1.00 96.94 87 ILE A N 1
ATOM 699 C CA . ILE A 1 87 ? -4.023 -1.447 15.363 1.00 96.94 87 ILE A CA 1
ATOM 700 C C . ILE A 1 87 ? -3.958 -0.277 16.355 1.00 96.94 87 ILE A C 1
ATOM 702 O O . ILE A 1 87 ? -3.472 -0.442 17.474 1.00 96.94 87 ILE A O 1
ATOM 706 N N . GLY A 1 88 ? -4.482 0.891 15.969 1.00 97.12 88 GLY A N 1
ATOM 707 C CA . GLY A 1 88 ? -4.549 2.061 16.846 1.00 97.12 88 GLY A CA 1
ATOM 708 C C . GLY A 1 88 ? -5.427 1.841 18.081 1.00 97.12 88 GLY A C 1
ATOM 709 O O . GLY A 1 88 ? -5.093 2.311 19.166 1.00 97.12 88 GLY A O 1
ATOM 710 N N . HIS A 1 89 ? -6.526 1.094 17.947 1.00 96.75 89 HIS A N 1
ATOM 711 C CA . HIS A 1 89 ? -7.387 0.747 19.077 1.00 96.75 89 HIS A CA 1
ATOM 712 C C . HIS A 1 89 ? -6.794 -0.337 19.983 1.00 96.75 89 HIS A C 1
ATOM 714 O O . HIS A 1 89 ? -7.012 -0.285 21.190 1.00 96.75 89 HIS A O 1
ATOM 720 N N . THR A 1 90 ? -6.062 -1.311 19.436 1.00 97.81 90 THR A N 1
ATOM 721 C CA . THR A 1 90 ? -5.521 -2.438 20.213 1.00 97.81 90 THR A CA 1
ATOM 722 C C . THR A 1 90 ? -4.220 -2.101 20.929 1.00 97.81 90 THR A C 1
ATOM 724 O O . THR A 1 90 ? -4.030 -2.516 22.067 1.00 97.81 90 THR A O 1
ATOM 727 N N . TYR A 1 91 ? -3.326 -1.356 20.278 1.00 96.69 91 TYR A N 1
ATOM 728 C CA . TYR A 1 91 ? -1.977 -1.078 20.783 1.00 96.69 91 TYR A CA 1
ATOM 729 C C . TYR A 1 91 ? -1.747 0.401 21.125 1.00 96.69 91 TYR A C 1
ATOM 731 O O . TYR A 1 91 ? -0.678 0.764 21.613 1.00 96.69 91 TYR A O 1
ATOM 739 N N . GLY A 1 92 ? -2.738 1.263 20.887 1.00 97.12 92 GLY A N 1
ATOM 740 C CA . GLY A 1 92 ? -2.647 2.704 21.113 1.00 97.12 92 GLY A CA 1
ATOM 741 C C . GLY A 1 92 ? -2.070 3.476 19.923 1.00 97.12 92 GLY A C 1
ATOM 742 O O . GLY A 1 92 ? -1.778 2.925 18.863 1.00 97.12 92 GLY A O 1
ATOM 743 N N . SER A 1 93 ? -1.896 4.788 20.098 1.00 95.25 93 SER A N 1
ATOM 744 C CA . SER A 1 93 ? -1.462 5.705 19.031 1.00 95.25 93 SER A CA 1
ATOM 745 C C . SER A 1 93 ? 0.010 5.561 18.633 1.00 95.25 93 SER A C 1
ATOM 747 O O . SER A 1 93 ? 0.373 5.931 17.521 1.00 95.25 93 SER A O 1
ATOM 749 N N . ALA A 1 94 ? 0.861 5.012 19.504 1.00 96.62 94 ALA A N 1
ATOM 750 C CA . ALA A 1 94 ? 2.301 4.920 19.262 1.00 96.62 94 ALA A CA 1
ATOM 751 C C . ALA A 1 94 ? 2.665 3.918 18.153 1.00 96.62 94 ALA A C 1
ATOM 753 O O . ALA A 1 94 ? 3.556 4.180 17.345 1.00 96.62 94 ALA A O 1
ATOM 754 N N . LEU A 1 95 ? 1.968 2.780 18.083 1.00 96.19 95 LEU A N 1
ATOM 755 C CA . LEU A 1 95 ? 2.270 1.738 17.104 1.00 96.19 95 LEU A CA 1
ATOM 756 C C . LEU A 1 95 ? 2.024 2.171 15.647 1.00 96.19 95 LEU A C 1
ATOM 758 O O . LEU A 1 95 ? 2.957 2.041 14.860 1.00 96.19 95 LEU A O 1
ATOM 762 N N . PRO A 1 96 ? 0.855 2.717 15.249 1.00 95.88 96 PRO A N 1
ATOM 763 C CA . PRO A 1 96 ? 0.661 3.169 13.871 1.00 95.88 96 PRO A CA 1
ATOM 764 C C . PRO A 1 96 ? 1.653 4.273 13.473 1.00 95.88 96 PRO A C 1
ATOM 766 O O . PRO A 1 96 ? 2.090 4.289 12.330 1.00 95.88 96 PRO A O 1
ATOM 769 N N . LEU A 1 97 ? 2.076 5.135 14.408 1.00 95.69 97 LEU A N 1
ATOM 770 C CA . LEU A 1 97 ? 3.120 6.134 14.145 1.00 95.69 97 LEU A CA 1
ATOM 771 C C . LEU A 1 97 ? 4.475 5.486 13.846 1.00 95.69 97 LEU A C 1
ATOM 773 O O . LEU A 1 97 ? 5.137 5.871 12.885 1.00 95.69 97 LEU A O 1
ATOM 777 N N . LYS A 1 98 ? 4.876 4.475 14.629 1.00 95.81 98 LYS A N 1
ATOM 778 C CA . LYS A 1 98 ? 6.075 3.680 14.329 1.00 95.81 98 LYS A CA 1
ATOM 779 C C . LYS A 1 98 ? 5.977 3.050 12.942 1.00 95.81 98 LYS A C 1
ATOM 781 O O . LYS A 1 98 ? 6.924 3.131 12.170 1.00 95.81 98 LYS A O 1
ATOM 786 N N . MET A 1 99 ? 4.816 2.492 12.613 1.00 95.12 99 MET A N 1
ATOM 787 C CA . MET A 1 99 ? 4.595 1.872 11.313 1.00 95.12 99 MET A CA 1
ATOM 788 C C . MET A 1 99 ? 4.746 2.857 10.147 1.00 95.12 99 MET A C 1
ATOM 790 O O . MET A 1 99 ? 5.348 2.529 9.126 1.00 95.12 99 MET A O 1
ATOM 794 N N . ASP A 1 100 ? 4.232 4.078 10.305 1.00 94.31 100 ASP A N 1
ATOM 795 C CA . ASP A 1 100 ? 4.379 5.132 9.303 1.00 94.31 100 ASP A CA 1
ATOM 796 C C . ASP A 1 100 ? 5.846 5.562 9.137 1.00 94.31 100 ASP A C 1
ATOM 798 O O . ASP A 1 100 ? 6.294 5.779 8.010 1.00 94.31 100 ASP A O 1
ATOM 802 N N . MET A 1 101 ? 6.607 5.651 10.236 1.00 95.88 101 MET A N 1
ATOM 803 C CA . MET A 1 101 ? 8.044 5.953 10.191 1.00 95.88 101 MET A CA 1
ATOM 804 C C . MET A 1 101 ? 8.830 4.851 9.477 1.00 95.88 101 MET A C 1
ATOM 806 O O . MET A 1 101 ? 9.595 5.153 8.562 1.00 95.88 101 MET A O 1
ATOM 810 N N . ASP A 1 102 ? 8.601 3.586 9.837 1.00 94.56 102 ASP A N 1
ATOM 811 C CA . ASP A 1 102 ? 9.256 2.435 9.207 1.00 94.56 102 ASP A CA 1
ATOM 812 C C . ASP A 1 102 ? 8.969 2.418 7.695 1.00 94.56 102 ASP A C 1
ATOM 814 O O . ASP A 1 102 ? 9.882 2.273 6.880 1.00 94.56 102 ASP A O 1
ATOM 818 N N . ARG A 1 103 ? 7.719 2.694 7.295 1.00 93.69 103 ARG A N 1
ATOM 819 C CA . ARG A 1 103 ? 7.325 2.801 5.883 1.00 93.69 103 ARG A CA 1
ATOM 820 C C . ARG A 1 103 ? 8.074 3.915 5.144 1.00 93.69 103 ARG A C 1
ATOM 822 O O . ARG A 1 103 ? 8.498 3.697 4.015 1.00 93.69 103 ARG A O 1
ATOM 829 N N . GLN A 1 104 ? 8.250 5.088 5.758 1.00 93.62 104 GLN A N 1
ATOM 830 C CA . GLN A 1 104 ? 8.991 6.211 5.158 1.00 93.62 104 GLN A CA 1
ATOM 831 C C . GLN A 1 104 ? 10.497 5.952 5.045 1.00 93.62 104 GLN A C 1
ATOM 833 O O . GLN A 1 104 ? 11.149 6.463 4.134 1.00 93.62 104 GLN A O 1
ATOM 838 N N . ILE A 1 105 ? 11.069 5.206 5.991 1.00 93.19 105 ILE A N 1
ATOM 839 C CA . ILE A 1 105 ? 12.486 4.831 5.962 1.00 93.19 105 ILE A CA 1
ATOM 840 C C . ILE A 1 105 ? 12.720 3.826 4.834 1.00 93.19 105 ILE A C 1
ATOM 842 O O . ILE A 1 105 ? 13.622 4.018 4.022 1.00 93.19 105 ILE A O 1
ATOM 846 N N . LEU A 1 106 ? 11.872 2.800 4.747 1.00 91.50 106 LEU A N 1
ATOM 847 C CA . LEU A 1 106 ? 11.978 1.739 3.745 1.00 91.50 106 LEU A CA 1
ATOM 848 C C . LEU A 1 106 ? 11.572 2.197 2.339 1.00 91.50 106 LEU A C 1
ATOM 850 O O . LEU A 1 106 ? 12.001 1.600 1.356 1.00 91.50 106 LEU A O 1
ATOM 854 N N . SER A 1 107 ? 10.796 3.279 2.216 1.00 90.88 107 SER A N 1
ATOM 855 C CA . SER A 1 107 ? 10.461 3.870 0.917 1.00 90.88 107 SER A CA 1
ATOM 856 C C . SER A 1 107 ? 11.601 4.676 0.284 1.00 90.88 107 SER A C 1
ATOM 858 O O . SER A 1 107 ? 11.415 5.246 -0.788 1.00 90.88 107 SER A O 1
ATOM 860 N N . ARG A 1 108 ? 12.754 4.815 0.945 1.00 88.56 108 ARG A N 1
ATOM 861 C CA . ARG A 1 108 ? 13.896 5.577 0.426 1.00 88.56 108 ARG A CA 1
ATOM 862 C C . ARG A 1 108 ? 15.041 4.640 0.067 1.00 88.56 108 ARG A C 1
ATOM 864 O O . ARG A 1 108 ? 15.459 3.819 0.877 1.00 88.56 108 ARG A O 1
ATOM 871 N N . PHE A 1 109 ? 15.599 4.820 -1.127 1.00 77.81 109 PHE A N 1
ATOM 872 C CA . PHE A 1 109 ? 16.827 4.139 -1.522 1.00 77.81 109 PHE A CA 1
ATOM 873 C C . PHE A 1 109 ? 18.020 4.736 -0.771 1.00 77.81 109 PHE A C 1
ATOM 875 O O . PHE A 1 109 ? 18.254 5.941 -0.822 1.00 77.81 109 PHE A O 1
ATOM 882 N N . GLN A 1 110 ? 18.781 3.891 -0.073 1.00 74.50 110 GLN A N 1
ATOM 883 C CA . GLN A 1 110 ? 20.011 4.293 0.625 1.00 74.50 110 GLN A CA 1
ATOM 884 C C . GLN A 1 110 ? 21.271 4.125 -0.242 1.00 74.50 110 GLN A C 1
ATOM 886 O O . GLN A 1 110 ? 22.379 4.403 0.212 1.00 74.50 110 GLN A O 1
ATOM 891 N N . ARG A 1 111 ? 21.123 3.659 -1.490 1.00 71.31 111 ARG A N 1
ATOM 892 C CA . ARG A 1 111 ? 22.242 3.420 -2.407 1.00 71.31 111 ARG A CA 1
ATOM 893 C C . ARG A 1 111 ? 22.511 4.672 -3.255 1.00 71.31 111 ARG A C 1
ATOM 895 O O . ARG A 1 111 ? 21.552 5.302 -3.701 1.00 71.31 111 ARG A O 1
ATOM 902 N N . PRO A 1 112 ? 23.781 5.037 -3.509 1.00 71.31 112 PRO A N 1
ATOM 903 C CA . PRO A 1 112 ? 24.104 6.065 -4.493 1.00 71.31 112 PRO A CA 1
ATOM 904 C C . PRO A 1 112 ? 23.499 5.717 -5.864 1.00 71.31 112 PRO A C 1
ATOM 906 O O . PRO A 1 112 ? 23.382 4.528 -6.182 1.00 71.31 112 PRO A O 1
ATOM 909 N N . PRO A 1 113 ? 23.124 6.728 -6.672 1.00 65.00 113 PRO A N 1
ATOM 910 C CA . PRO A 1 113 ? 22.510 6.507 -7.976 1.00 65.00 113 PRO A CA 1
ATOM 911 C C . PRO A 1 113 ? 23.447 5.660 -8.834 1.00 65.00 113 PRO A C 1
ATOM 913 O O . PRO A 1 113 ? 24.599 6.030 -9.072 1.00 65.00 113 PRO A O 1
ATOM 916 N N . GLY A 1 114 ? 22.957 4.498 -9.255 1.00 65.38 114 GLY A N 1
ATOM 917 C CA . GLY A 1 114 ? 23.720 3.535 -10.026 1.00 65.38 114 GLY A CA 1
ATOM 918 C C . GLY A 1 114 ? 22.868 2.856 -11.101 1.00 65.38 114 GLY A C 1
ATOM 919 O O . GLY A 1 114 ? 21.645 2.876 -11.010 1.00 65.38 114 GLY A O 1
ATOM 920 N N . PRO A 1 115 ? 23.514 2.248 -12.109 1.00 64.38 115 PRO A N 1
ATOM 921 C CA . PRO A 1 115 ? 22.896 1.474 -13.188 1.00 64.38 115 PRO A C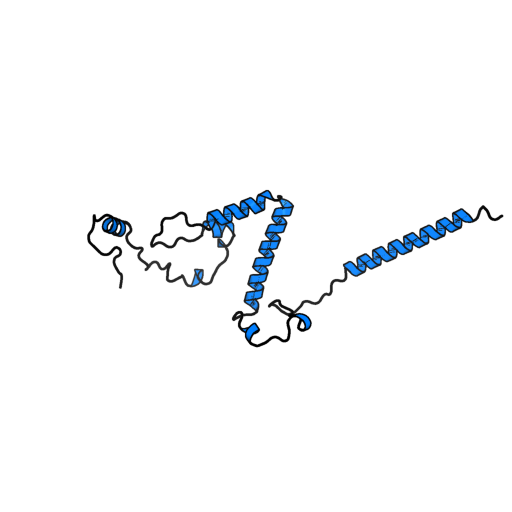A 1
ATOM 922 C C . PRO A 1 115 ? 22.137 0.225 -12.723 1.00 64.38 115 PRO A C 1
ATOM 924 O O . PRO A 1 115 ? 21.339 -0.295 -13.492 1.00 64.38 115 PRO A O 1
ATOM 927 N N . ILE A 1 116 ? 22.383 -0.277 -11.505 1.00 67.50 116 ILE A N 1
ATOM 928 C CA . ILE A 1 116 ? 21.627 -1.410 -10.954 1.00 67.50 116 ILE A CA 1
ATOM 929 C C . ILE A 1 116 ? 20.331 -0.858 -10.347 1.00 67.50 116 ILE A C 1
ATOM 931 O O . ILE A 1 116 ? 20.429 -0.099 -9.372 1.00 67.50 116 ILE A O 1
ATOM 935 N N . PRO A 1 117 ? 19.146 -1.224 -10.873 1.00 70.12 117 PRO A N 1
ATOM 936 C CA . PRO A 1 117 ? 17.886 -0.847 -10.252 1.00 70.12 117 PRO A CA 1
ATOM 937 C C . PRO A 1 117 ? 17.833 -1.415 -8.829 1.00 70.12 117 PRO A C 1
ATOM 939 O O . PRO A 1 117 ? 18.228 -2.549 -8.564 1.00 70.12 117 PRO A O 1
ATOM 942 N N . SER A 1 118 ? 17.394 -0.600 -7.877 1.00 71.56 118 SER A N 1
ATOM 943 C CA . SER A 1 118 ? 17.148 -1.046 -6.508 1.00 71.56 118 SER A CA 1
ATOM 944 C C . SER A 1 118 ? 15.681 -1.418 -6.353 1.00 71.56 118 SER A C 1
ATOM 946 O O . SER A 1 118 ? 14.816 -0.565 -6.548 1.00 71.56 118 SER A O 1
ATOM 948 N N . SER A 1 119 ? 15.404 -2.657 -5.951 1.00 78.69 119 SER A N 1
ATOM 949 C CA . SER A 1 119 ? 14.066 -3.085 -5.543 1.00 78.69 119 SER A CA 1
ATOM 950 C C . SER A 1 119 ? 13.744 -2.579 -4.134 1.00 78.69 119 SER A C 1
ATOM 952 O O . SER A 1 119 ? 14.630 -2.417 -3.288 1.00 78.69 119 SER A O 1
ATOM 954 N N . MET A 1 120 ? 12.467 -2.309 -3.854 1.00 87.19 120 MET A N 1
ATOM 955 C CA . MET A 1 120 ? 12.013 -1.859 -2.533 1.00 87.19 120 MET A CA 1
ATOM 956 C C . MET A 1 120 ? 11.714 -3.053 -1.615 1.00 87.19 120 MET A C 1
ATOM 958 O O . MET A 1 120 ? 10.762 -3.016 -0.838 1.00 87.19 120 MET A O 1
ATOM 962 N N . LEU A 1 121 ? 12.550 -4.096 -1.658 1.00 88.06 121 LEU A N 1
ATOM 963 C CA . LEU A 1 121 ? 12.303 -5.385 -0.997 1.00 88.06 121 LEU A CA 1
ATOM 964 C C . LEU A 1 121 ? 11.958 -5.242 0.492 1.00 88.06 121 LEU A C 1
ATOM 966 O O . LEU A 1 121 ? 11.027 -5.865 0.989 1.00 88.06 121 LEU A O 1
ATOM 970 N N . GLY A 1 122 ? 12.660 -4.368 1.219 1.00 91.19 122 GLY A N 1
ATOM 971 C CA . GLY A 1 122 ? 12.354 -4.115 2.631 1.00 91.19 122 GLY A CA 1
ATOM 972 C C . GLY A 1 122 ? 10.946 -3.543 2.848 1.00 91.19 122 GLY A C 1
ATOM 973 O O . GLY A 1 122 ? 10.242 -3.956 3.769 1.00 91.19 122 GLY A O 1
ATOM 974 N N . LEU A 1 123 ? 10.510 -2.625 1.979 1.00 92.44 123 LEU A N 1
ATOM 975 C CA . LEU A 1 123 ? 9.159 -2.059 2.004 1.00 92.44 123 LEU A CA 1
ATOM 976 C C . LEU A 1 123 ? 8.109 -3.109 1.622 1.00 92.44 123 LEU A C 1
ATOM 978 O O . LEU A 1 123 ? 7.026 -3.141 2.210 1.00 92.44 123 LEU A O 1
ATOM 982 N N . GLU A 1 124 ? 8.420 -3.970 0.661 1.00 90.88 124 GLU A N 1
ATOM 983 C CA . GLU A 1 124 ? 7.548 -5.064 0.237 1.00 90.88 124 GLU A CA 1
ATOM 984 C C . GLU A 1 124 ? 7.349 -6.071 1.368 1.00 90.88 124 GLU A C 1
ATOM 986 O O . GLU A 1 124 ? 6.211 -6.406 1.689 1.00 90.88 124 GLU A O 1
ATOM 991 N N . VAL A 1 125 ? 8.420 -6.482 2.054 1.00 92.88 125 VAL A N 1
ATOM 992 C CA . VAL A 1 125 ? 8.335 -7.371 3.226 1.00 92.88 125 VAL A CA 1
ATOM 993 C C . VAL A 1 125 ? 7.474 -6.726 4.308 1.00 92.88 125 VAL A C 1
ATOM 995 O O . VAL A 1 125 ? 6.579 -7.355 4.868 1.00 92.88 125 VAL A O 1
ATOM 998 N N . TYR A 1 126 ? 7.702 -5.439 4.571 1.00 92.12 126 TYR A N 1
ATOM 999 C CA . TYR A 1 126 ? 6.972 -4.699 5.592 1.00 92.12 126 TYR A CA 1
ATOM 1000 C C . TYR A 1 126 ? 5.468 -4.585 5.300 1.00 92.12 126 TYR A C 1
ATOM 1002 O O . TYR A 1 126 ? 4.628 -4.708 6.195 1.00 92.12 126 TYR A O 1
ATOM 1010 N N . THR A 1 127 ? 5.115 -4.339 4.040 1.00 90.19 127 THR A N 1
ATOM 1011 C CA . THR A 1 127 ? 3.720 -4.231 3.593 1.00 90.19 127 THR A CA 1
ATOM 1012 C C . THR A 1 127 ? 3.054 -5.592 3.380 1.00 90.19 127 THR A C 1
ATOM 1014 O O . THR A 1 127 ? 1.830 -5.641 3.247 1.00 90.19 127 THR A O 1
ATOM 1017 N N . GLY A 1 128 ? 3.825 -6.685 3.401 1.00 89.31 128 GLY A N 1
ATOM 1018 C CA . GLY A 1 128 ? 3.368 -8.021 3.014 1.00 89.31 128 GLY A CA 1
ATOM 1019 C C . GLY A 1 128 ? 3.125 -8.134 1.509 1.00 89.31 128 GLY A C 1
ATOM 1020 O O . GLY A 1 128 ? 2.314 -8.943 1.073 1.00 89.31 128 GLY A O 1
ATOM 1021 N N . ALA A 1 129 ? 3.765 -7.274 0.712 1.00 88.44 129 ALA A N 1
ATOM 1022 C CA . ALA A 1 129 ? 3.630 -7.295 -0.733 1.00 88.44 129 ALA A CA 1
ATOM 1023 C C . ALA A 1 129 ? 4.420 -8.427 -1.401 1.00 88.44 129 ALA A C 1
ATOM 1025 O O . ALA A 1 129 ? 4.058 -8.794 -2.510 1.00 88.44 129 ALA A O 1
ATOM 1026 N N . ILE A 1 130 ? 5.412 -9.000 -0.708 1.00 89.88 130 ILE A N 1
ATOM 1027 C CA . ILE A 1 130 ? 6.248 -10.116 -1.190 1.00 89.88 130 ILE A CA 1
ATOM 1028 C C . ILE A 1 130 ? 5.459 -11.374 -1.566 1.00 89.88 130 ILE A C 1
ATOM 1030 O O . ILE A 1 130 ? 5.919 -12.158 -2.384 1.00 89.88 130 ILE A O 1
ATOM 1034 N N . ASP A 1 131 ? 4.285 -11.571 -0.963 1.00 90.00 131 ASP A N 1
ATOM 1035 C CA . ASP A 1 131 ? 3.438 -12.736 -1.221 1.00 90.00 131 ASP A CA 1
ATOM 1036 C C . ASP A 1 131 ? 2.488 -12.500 -2.409 1.00 90.00 131 ASP A C 1
ATOM 1038 O O . ASP A 1 131 ? 1.800 -13.422 -2.854 1.00 90.00 131 ASP A O 1
ATOM 1042 N N . ASN A 1 132 ? 2.397 -11.261 -2.911 1.00 87.94 132 ASN A N 1
ATOM 1043 C CA . ASN A 1 132 ? 1.555 -10.953 -4.060 1.00 87.94 132 ASN A CA 1
ATOM 1044 C C . ASN A 1 132 ? 2.295 -11.327 -5.339 1.00 87.94 132 ASN A C 1
ATOM 1046 O O . ASN A 1 132 ? 3.265 -10.676 -5.702 1.00 87.94 132 ASN A O 1
ATOM 1050 N N . PHE A 1 133 ? 1.773 -12.326 -6.041 1.00 87.38 133 PHE A N 1
ATOM 1051 C CA . PHE A 1 133 ? 2.258 -12.722 -7.356 1.00 87.38 133 PHE A CA 1
ATOM 1052 C C . PHE A 1 133 ? 1.636 -11.836 -8.440 1.00 87.38 133 PHE A C 1
ATOM 1054 O O . PHE A 1 133 ? 0.409 -11.790 -8.592 1.00 87.38 133 PHE A O 1
ATOM 1061 N N . GLY A 1 134 ? 2.478 -11.113 -9.170 1.00 85.50 134 GLY A N 1
ATOM 1062 C CA . GLY A 1 134 ? 2.105 -10.261 -10.289 1.00 85.50 134 GLY A CA 1
ATOM 1063 C C . GLY A 1 134 ? 2.303 -10.931 -11.648 1.00 85.50 134 GLY A C 1
ATOM 1064 O O . GLY A 1 134 ? 2.762 -12.064 -11.768 1.00 85.50 134 GLY A O 1
ATOM 1065 N N . PHE A 1 135 ? 1.954 -10.199 -12.705 1.00 84.12 135 PHE A N 1
ATOM 1066 C CA . PHE A 1 135 ? 2.249 -10.617 -14.077 1.00 84.12 135 PHE A CA 1
ATOM 1067 C C . PHE A 1 135 ? 3.742 -10.471 -14.413 1.00 84.12 135 PHE A C 1
ATOM 1069 O O . PHE A 1 135 ? 4.275 -11.274 -15.177 1.00 84.12 135 PHE A O 1
ATOM 1076 N N . GLU A 1 136 ? 4.410 -9.488 -13.803 1.00 80.69 136 GLU A N 1
ATOM 1077 C CA . GLU A 1 136 ? 5.845 -9.228 -13.969 1.00 80.69 136 GLU A CA 1
ATOM 1078 C C . GLU A 1 136 ? 6.691 -10.410 -13.486 1.00 80.69 136 GLU A C 1
ATOM 1080 O O . GLU A 1 136 ? 7.669 -10.769 -14.134 1.00 80.69 136 GLU A O 1
ATOM 1085 N N . ASP A 1 137 ? 6.254 -11.089 -12.421 1.00 84.19 137 ASP A N 1
ATOM 1086 C CA . ASP A 1 137 ? 6.930 -12.277 -11.883 1.00 84.19 137 ASP A CA 1
ATOM 1087 C C . ASP A 1 137 ? 6.856 -13.480 -12.836 1.00 84.19 137 ASP A C 1
ATOM 1089 O O . ASP A 1 137 ? 7.665 -14.402 -12.751 1.00 84.19 137 ASP A O 1
ATOM 1093 N N . TYR A 1 138 ? 5.868 -13.500 -13.739 1.00 84.81 138 TYR A N 1
ATOM 1094 C CA . TYR A 1 138 ? 5.699 -14.576 -14.715 1.00 84.81 138 TYR A CA 1
ATOM 1095 C C . TYR A 1 138 ? 6.398 -14.278 -16.046 1.00 84.81 138 TYR A C 1
ATOM 1097 O O . TYR A 1 138 ? 6.959 -15.185 -16.659 1.00 84.81 138 TYR A O 1
ATOM 1105 N N . LEU A 1 139 ? 6.341 -13.029 -16.519 1.00 85.94 139 LEU A N 1
ATOM 1106 C CA . LEU A 1 139 ? 6.868 -12.641 -17.833 1.00 85.94 139 LEU A CA 1
ATOM 1107 C C . LEU A 1 139 ? 8.289 -12.059 -17.793 1.00 85.94 139 LEU A C 1
ATOM 1109 O O . LEU A 1 139 ? 8.900 -11.971 -18.857 1.00 85.94 139 LEU A O 1
ATOM 1113 N N . ASN A 1 140 ? 8.816 -11.758 -16.599 1.00 76.88 140 ASN A N 1
ATOM 1114 C CA . ASN A 1 140 ? 10.047 -11.008 -16.333 1.00 76.88 140 ASN A CA 1
ATOM 1115 C C . ASN A 1 140 ? 10.036 -9.600 -16.961 1.00 76.88 140 ASN A C 1
ATOM 1117 O O . ASN A 1 140 ? 9.846 -9.436 -18.167 1.00 76.88 140 ASN A O 1
ATOM 1121 N N . ASP A 1 141 ? 10.306 -8.562 -16.164 1.00 77.00 141 ASP A N 1
ATOM 1122 C CA . ASP A 1 141 ? 10.504 -7.214 -16.710 1.00 77.00 141 ASP A CA 1
ATOM 1123 C C . ASP A 1 141 ? 11.771 -7.235 -17.597 1.00 77.00 141 ASP A C 1
ATOM 1125 O O . ASP A 1 141 ? 12.833 -7.671 -17.137 1.00 77.00 141 ASP A O 1
ATOM 1129 N N . PRO A 1 142 ? 11.726 -6.780 -18.866 1.00 75.12 142 PRO A N 1
ATOM 1130 C CA . PRO A 1 142 ? 12.915 -6.708 -19.721 1.00 75.12 142 PRO A CA 1
ATOM 1131 C C . PRO A 1 142 ? 14.080 -5.928 -19.086 1.00 75.12 142 PRO A C 1
ATOM 1133 O O . PRO A 1 142 ? 15.239 -6.149 -19.451 1.00 75.12 142 PRO A O 1
ATOM 1136 N N . ARG A 1 143 ? 13.795 -5.042 -18.122 1.00 72.12 143 ARG A N 1
ATOM 1137 C CA . ARG A 1 143 ? 14.798 -4.297 -17.342 1.00 72.12 143 ARG A CA 1
ATOM 1138 C C . ARG A 1 143 ? 15.620 -5.164 -16.390 1.00 72.12 143 ARG A C 1
ATOM 1140 O O . ARG A 1 143 ? 16.774 -4.828 -16.146 1.00 72.12 143 ARG A O 1
ATOM 1147 N N . ASP A 1 144 ? 15.051 -6.264 -15.910 1.00 71.00 144 ASP A N 1
ATOM 1148 C CA . ASP A 1 144 ? 15.690 -7.201 -14.979 1.00 71.00 144 ASP A CA 1
ATOM 1149 C C . ASP A 1 144 ? 16.263 -8.432 -15.703 1.00 71.00 144 ASP A C 1
ATOM 1151 O O . ASP A 1 144 ? 16.681 -9.407 -15.078 1.00 71.00 144 ASP A O 1
ATOM 1155 N N . SER A 1 145 ? 16.306 -8.396 -17.041 1.00 71.44 145 SER A N 1
ATOM 1156 C CA . SER A 1 145 ? 16.856 -9.484 -17.847 1.00 71.44 145 SER A CA 1
ATOM 1157 C C . SER A 1 145 ? 18.338 -9.727 -17.536 1.00 71.44 145 SER A C 1
ATOM 1159 O O . SER A 1 145 ? 19.145 -8.803 -17.501 1.00 71.44 145 SER A O 1
ATOM 1161 N N . GLU A 1 146 ? 18.743 -10.993 -17.411 1.00 67.75 146 GLU A N 1
ATOM 1162 C CA . GLU A 1 146 ? 20.155 -11.381 -17.215 1.00 67.75 146 GLU A CA 1
ATOM 1163 C C . GLU A 1 146 ? 21.070 -10.936 -18.374 1.00 67.75 146 GLU A C 1
ATOM 1165 O O . GLU A 1 146 ? 22.294 -10.882 -18.247 1.00 67.75 146 GLU A O 1
ATOM 1170 N N . THR A 1 147 ? 20.475 -10.609 -19.527 1.00 68.81 147 THR A N 1
ATOM 1171 C CA . THR A 1 147 ? 21.181 -10.047 -20.686 1.00 68.81 147 THR A CA 1
ATOM 1172 C C . THR A 1 147 ? 21.572 -8.582 -20.463 1.00 68.81 147 THR A C 1
ATOM 1174 O O . THR A 1 147 ? 22.538 -8.113 -21.070 1.00 68.81 147 THR A O 1
ATOM 1177 N N . PHE A 1 148 ? 20.887 -7.863 -19.564 1.00 67.12 148 PHE A N 1
ATOM 1178 C CA . PHE A 1 148 ? 21.269 -6.517 -19.157 1.00 67.12 148 PHE A CA 1
ATOM 1179 C C . PHE A 1 148 ? 22.581 -6.569 -18.370 1.00 67.12 148 PHE A C 1
ATOM 1181 O O . PHE A 1 148 ? 22.631 -6.931 -17.196 1.00 67.12 148 PHE A O 1
ATOM 1188 N N . LYS A 1 149 ? 23.680 -6.207 -19.033 1.00 65.38 149 LYS A N 1
ATOM 1189 C CA . LYS A 1 149 ? 24.997 -6.089 -18.405 1.00 65.38 149 LYS A CA 1
ATOM 1190 C C . LYS A 1 149 ? 25.055 -4.743 -17.678 1.00 65.38 149 LYS A C 1
ATOM 1192 O O . LYS A 1 149 ? 25.031 -3.711 -18.353 1.00 65.38 149 LYS A O 1
ATOM 1197 N N . PRO A 1 150 ? 25.143 -4.711 -16.333 1.00 67.31 150 PRO A N 1
ATOM 1198 C CA . PRO A 1 150 ? 25.291 -3.455 -15.612 1.00 67.31 150 PRO A CA 1
ATOM 1199 C C . PRO A 1 150 ? 26.543 -2.724 -16.099 1.00 67.31 150 PRO A C 1
ATOM 1201 O O . PRO A 1 150 ? 27.567 -3.356 -16.362 1.00 67.31 150 PRO A O 1
ATOM 1204 N N . VAL A 1 151 ? 26.470 -1.395 -16.201 1.00 67.94 151 VAL A N 1
ATOM 1205 C CA . VAL A 1 151 ? 27.637 -0.570 -16.544 1.00 67.94 151 VAL A CA 1
ATOM 1206 C C . VAL A 1 151 ? 28.765 -0.863 -15.553 1.00 67.94 151 VAL A C 1
ATOM 1208 O O . VAL A 1 151 ? 28.540 -0.858 -14.340 1.00 67.94 151 VAL A O 1
ATOM 1211 N N . ASP A 1 152 ? 29.971 -1.110 -16.069 1.00 74.00 152 ASP A N 1
ATOM 1212 C CA . ASP A 1 152 ? 31.160 -1.321 -15.245 1.00 74.00 152 ASP A CA 1
ATOM 1213 C C . ASP A 1 152 ? 31.460 -0.061 -14.416 1.00 74.00 152 ASP A C 1
ATOM 1215 O O . ASP A 1 152 ? 31.917 0.969 -14.920 1.00 74.00 152 ASP A O 1
ATOM 1219 N N . PHE A 1 153 ? 31.171 -0.147 -13.116 1.00 72.50 153 PHE A N 1
ATOM 1220 C CA . PHE A 1 153 ? 31.366 0.938 -12.161 1.00 72.50 153 PHE A CA 1
ATOM 1221 C C . PHE A 1 153 ? 32.825 1.339 -12.014 1.00 72.50 153 PHE A C 1
ATOM 1223 O O . PHE A 1 153 ? 33.102 2.513 -11.759 1.00 72.50 153 PHE A O 1
ATOM 1230 N N . HIS A 1 154 ? 33.739 0.374 -12.120 1.00 78.81 154 HIS A N 1
ATOM 1231 C CA . HIS A 1 154 ? 35.152 0.642 -11.930 1.00 78.81 154 HIS A CA 1
ATOM 1232 C C . HIS A 1 154 ? 35.639 1.542 -13.060 1.00 78.81 154 HIS A C 1
ATOM 1234 O O . HIS A 1 154 ? 36.114 2.649 -12.801 1.00 78.81 154 HIS A O 1
ATOM 1240 N N . HIS A 1 155 ? 35.355 1.141 -14.299 1.00 77.06 155 HIS A N 1
ATOM 1241 C CA . HIS A 1 155 ? 35.694 1.918 -15.481 1.00 77.06 155 HIS A CA 1
ATOM 1242 C C . HIS A 1 155 ? 34.997 3.287 -15.513 1.00 77.06 155 HIS A C 1
ATOM 1244 O O . HIS A 1 155 ? 35.645 4.312 -15.724 1.00 77.06 155 HIS A O 1
ATOM 1250 N N . GLY A 1 156 ? 33.689 3.344 -15.232 1.00 76.88 156 GLY A N 1
ATOM 1251 C CA . GLY A 1 156 ? 32.947 4.609 -15.214 1.00 76.88 156 GLY A CA 1
ATOM 1252 C C . GLY A 1 156 ? 33.472 5.607 -14.172 1.00 76.88 156 GLY A C 1
ATOM 1253 O O . GLY A 1 156 ? 33.468 6.819 -14.407 1.00 76.88 156 GLY A O 1
ATOM 1254 N N . MET A 1 157 ? 33.962 5.120 -13.027 1.00 78.88 157 MET A N 1
ATOM 1255 C CA . MET A 1 157 ? 34.570 5.963 -11.996 1.00 78.88 157 MET A CA 1
ATOM 1256 C C . MET A 1 157 ? 35.979 6.421 -12.381 1.00 78.88 157 MET A C 1
ATOM 1258 O O . MET A 1 157 ? 36.316 7.578 -12.140 1.00 78.88 157 MET A O 1
ATOM 1262 N N . GLU A 1 158 ? 36.771 5.562 -13.019 1.00 85.44 158 GLU A N 1
ATOM 1263 C CA . GLU A 1 158 ? 38.094 5.908 -13.541 1.00 85.44 158 GLU A CA 1
ATOM 1264 C C . GLU A 1 158 ? 38.032 6.988 -14.624 1.00 85.44 158 GLU A C 1
ATOM 1266 O O . GLU A 1 158 ? 38.820 7.928 -14.566 1.00 85.44 158 GLU A O 1
ATOM 1271 N N . VAL A 1 159 ? 37.070 6.918 -15.555 1.00 80.81 159 VAL A N 1
ATOM 1272 C CA . VAL A 1 159 ? 36.858 7.965 -16.573 1.00 80.81 159 VAL A CA 1
ATOM 1273 C C . VAL A 1 159 ? 36.520 9.293 -15.898 1.00 80.81 159 VAL A C 1
ATOM 1275 O O . VAL A 1 159 ? 37.063 10.341 -16.244 1.00 80.81 159 VAL A O 1
ATOM 1278 N N . ARG A 1 160 ? 35.651 9.256 -14.881 1.00 78.50 160 ARG A N 1
ATOM 1279 C CA . ARG A 1 160 ? 35.222 10.447 -14.135 1.00 78.50 160 ARG A CA 1
ATOM 1280 C C . ARG A 1 160 ? 36.347 11.059 -13.291 1.00 78.50 160 ARG A C 1
ATOM 1282 O O . ARG A 1 160 ? 36.345 12.265 -13.070 1.00 78.50 160 ARG A O 1
ATOM 1289 N N . LEU A 1 161 ? 37.289 10.236 -12.828 1.00 87.62 161 LEU A N 1
ATOM 1290 C CA . LEU A 1 161 ? 38.501 10.648 -12.112 1.00 87.62 161 LEU A CA 1
ATOM 1291 C C . LEU A 1 161 ? 39.687 10.943 -13.054 1.00 87.62 161 LEU A C 1
ATOM 1293 O O . LEU A 1 161 ? 40.746 11.341 -12.579 1.00 87.62 161 LEU A O 1
ATOM 1297 N N . GLY A 1 162 ? 39.524 10.765 -14.371 1.00 86.38 162 GLY A N 1
ATOM 1298 C CA . GLY A 1 162 ? 40.562 11.004 -15.380 1.00 86.38 162 GLY A CA 1
ATOM 1299 C C . GLY A 1 162 ? 41.679 9.953 -15.426 1.00 86.38 162 GLY A C 1
ATOM 1300 O O . GLY A 1 162 ? 42.718 10.201 -16.035 1.00 86.38 162 GLY A O 1
ATOM 1301 N N . ILE A 1 163 ? 41.482 8.799 -14.783 1.00 87.25 163 ILE A N 1
ATOM 1302 C CA . ILE A 1 163 ? 42.448 7.694 -14.696 1.00 87.25 163 ILE A CA 1
ATOM 1303 C C . ILE A 1 163 ? 42.403 6.837 -15.970 1.00 87.25 163 ILE A C 1
ATOM 1305 O O . ILE A 1 163 ? 43.445 6.393 -16.450 1.00 87.25 163 ILE A O 1
ATOM 1309 N N . SER A 1 164 ? 41.216 6.649 -16.557 1.00 78.12 164 SER A N 1
ATOM 1310 C CA . SER A 1 164 ? 41.021 5.920 -17.816 1.00 78.12 164 SER A CA 1
ATOM 1311 C C . SER A 1 164 ? 40.457 6.830 -18.915 1.00 78.12 164 SER A C 1
ATOM 1313 O O . SER A 1 164 ? 39.761 7.812 -18.651 1.00 78.12 164 SER A O 1
ATOM 1315 N N . LYS A 1 165 ? 40.796 6.536 -20.180 1.00 77.44 165 LYS A N 1
ATOM 1316 C CA . LYS A 1 165 ? 40.262 7.235 -21.361 1.00 77.44 165 LYS A CA 1
ATOM 1317 C C . LYS A 1 165 ? 39.242 6.338 -22.059 1.00 77.44 165 LYS A C 1
ATOM 1319 O O . LYS A 1 165 ? 39.607 5.263 -22.521 1.00 77.44 165 LYS A O 1
ATOM 1324 N N . GLY A 1 166 ? 37.993 6.789 -22.161 1.00 69.44 166 GLY A N 1
ATOM 1325 C CA . GLY A 1 166 ? 36.914 6.046 -22.816 1.00 69.44 166 GLY A CA 1
ATOM 1326 C C . GLY A 1 166 ? 35.524 6.596 -22.476 1.00 69.44 166 GLY A C 1
ATOM 1327 O O . GLY A 1 166 ? 35.409 7.480 -21.625 1.00 69.44 166 GLY A O 1
ATOM 1328 N N . PRO A 1 167 ? 34.461 6.127 -23.151 1.00 71.25 167 PRO A N 1
ATOM 1329 C CA . PRO A 1 167 ? 33.090 6.422 -22.750 1.00 71.25 167 PRO A CA 1
ATOM 1330 C C . PRO A 1 167 ? 32.778 5.793 -21.381 1.00 71.25 167 PRO A C 1
ATOM 1332 O O . PRO A 1 167 ? 33.217 4.690 -21.078 1.00 71.25 167 PRO A O 1
ATOM 1335 N N . VAL A 1 168 ? 31.981 6.489 -20.562 1.00 64.06 168 VAL A N 1
ATOM 1336 C CA . VAL A 1 168 ? 31.626 6.100 -19.174 1.00 64.06 168 VAL A CA 1
ATOM 1337 C C . VAL A 1 168 ? 30.925 4.732 -19.085 1.00 64.06 168 VAL A C 1
ATOM 1339 O O . VAL A 1 168 ? 30.908 4.114 -18.024 1.00 64.06 168 VAL A O 1
ATOM 1342 N N . ALA A 1 169 ? 30.371 4.246 -20.195 1.00 57.75 169 ALA A N 1
ATOM 1343 C CA . ALA A 1 169 ? 29.832 2.904 -20.336 1.00 57.75 169 ALA A CA 1
ATOM 1344 C C . ALA A 1 169 ? 30.207 2.347 -21.718 1.00 57.75 169 ALA A C 1
ATOM 1346 O O . ALA A 1 169 ? 30.131 3.100 -22.697 1.00 57.75 169 ALA A O 1
ATOM 1347 N N . PRO A 1 170 ? 30.553 1.052 -21.847 1.00 56.97 170 PRO A N 1
ATOM 1348 C CA . PRO A 1 170 ? 30.533 0.410 -23.151 1.00 56.97 170 PRO A CA 1
ATOM 1349 C C . PRO A 1 170 ? 29.082 0.420 -23.645 1.00 56.97 170 PRO A C 1
ATOM 135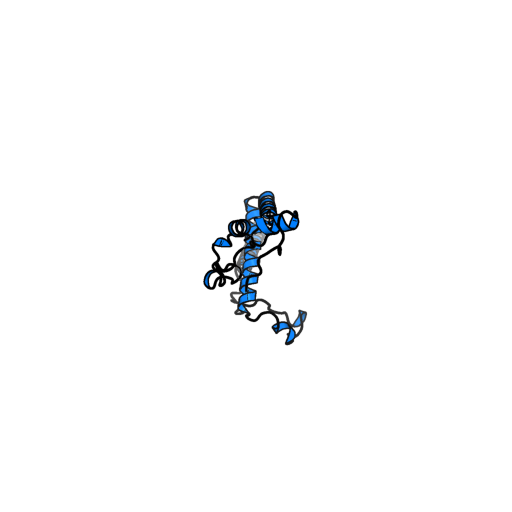1 O O . PRO A 1 170 ? 28.209 -0.212 -23.054 1.00 56.97 170 PRO A O 1
ATOM 1354 N N . SER A 1 171 ? 28.802 1.186 -24.698 1.00 47.56 171 SER A N 1
ATOM 1355 C CA . SER A 1 171 ? 27.529 1.104 -25.409 1.00 47.56 171 SER A CA 1
ATOM 1356 C C . SER A 1 171 ? 27.423 -0.294 -26.009 1.00 47.56 171 SER A C 1
ATOM 1358 O O . SER A 1 171 ? 28.189 -0.629 -26.913 1.00 47.56 171 SER A O 1
ATOM 1360 N N . PHE A 1 172 ? 26.523 -1.121 -25.491 1.00 47.66 172 PHE A N 1
ATOM 1361 C CA . PHE A 1 172 ? 26.175 -2.365 -26.162 1.00 47.66 172 PHE A CA 1
ATOM 1362 C C . PHE A 1 172 ? 25.250 -2.042 -27.349 1.00 47.66 172 PHE A C 1
ATOM 1364 O O . PHE A 1 172 ? 24.374 -1.182 -27.218 1.00 47.66 172 PHE A O 1
ATOM 1371 N N . MET A 1 173 ? 25.498 -2.684 -28.496 1.00 34.16 173 MET A N 1
ATOM 1372 C CA . MET A 1 173 ? 24.497 -2.884 -29.551 1.00 34.16 173 MET A CA 1
ATOM 1373 C C . MET A 1 173 ? 23.566 -4.007 -29.129 1.00 34.16 173 MET A C 1
ATOM 1375 O O . MET A 1 173 ? 24.116 -5.090 -28.843 1.00 34.16 173 MET A O 1
#

InterPro domains:
  IPR008012 Proteasome maturation factor Ump1 [PTHR12828] (35-173)

Foldseek 3Di:
DPPPCVVVVVVVVVVVVVVVVVVVVVVVVVVVPDDPPDPPPQLQDDPPPCVVRNDDDPVVVPPDPDSNVNSVVVVVVVVVVVVLVVCCVPVNDVVSVVLVVQLVVLVDDPDDDFQDDDDSVSNCVSVVVVPDDDPCNVPPDPSPDPVPDGFDPVQLVCVVVVNDDDPSGPDDD

pLDDT: mean 75.95, std 14.34, range [34.16, 97.88]

Radius of gyration: 33.38 Å; chains: 1; bounding box: 105×30×82 Å

Secondary structure (DSSP, 8-state):
-TTSSHHHHHHHHHHHHHHHHHHHHHHHHHHHH---------TT-----HHHH-SPPGGGG-S-S-HHHHHHHHHHHHHHHHHHHHHHHHH-SHHHHHHHHHHHHHTS--SPS-SSPPP-HHHHHHHTGGG---SHHHH--GGG-TT-----HHHHHHHHTTSS-S-SS----

Organism: NCBI:txid109376